Protein AF-A0A166ZH84-F1 (afdb_monomer_lite)

pLDDT: mean 75.41, std 9.71, range [45.59, 88.0]

Foldseek 3Di:
DEDQDPVVVVCVVPVPVCVVFQQSVVVVVVVVVCVVVVDDDDYYHDHDDPVPVVNVVVVVVVPVCPDPPRDHPDDGDDPDDPVCVVCVVVPDPPPPDPPPPPPPPD

Sequence (106 aa):
MVTSNKAAVLTLRRPHQQSGQEFIRCIYDSVEGLRRGGSTLTVQWTATSEDDELLKQAKAETHEATKEGATPQARFPTAKSTTLNVARPKCSPGRVLPEKIGRFSK

Structure (mmCIF, N/CA/C/O backbone):
data_AF-A0A166ZH84-F1
#
_entry.id   AF-A0A166ZH84-F1
#
loop_
_atom_site.group_PDB
_atom_site.id
_atom_site.type_symbol
_atom_site.label_atom_id
_atom_site.label_alt_id
_atom_site.label_comp_id
_atom_site.label_asym_id
_atom_site.label_entity_id
_atom_site.label_seq_id
_atom_site.pdbx_PDB_ins_code
_atom_site.Cartn_x
_atom_site.Cartn_y
_atom_site.Cartn_z
_atom_site.occupancy
_atom_site.B_iso_or_equiv
_atom_site.auth_seq_id
_atom_site.auth_comp_id
_atom_site.auth_asym_id
_atom_site.auth_atom_id
_atom_site.pdbx_PDB_model_num
ATOM 1 N N . MET A 1 1 ? -8.090 -1.219 8.774 1.00 79.00 1 MET A N 1
ATOM 2 C CA . MET A 1 1 ? -6.675 -1.397 8.382 1.00 79.00 1 MET A CA 1
ATOM 3 C C . MET A 1 1 ? -5.935 -0.088 8.597 1.00 79.00 1 MET A C 1
ATOM 5 O O . MET A 1 1 ? -6.401 0.941 8.115 1.00 79.00 1 MET A O 1
ATOM 9 N N . VAL A 1 2 ? -4.812 -0.123 9.312 1.00 82.94 2 VAL A N 1
ATOM 10 C CA . VAL A 1 2 ? -3.958 1.046 9.573 1.00 82.94 2 VAL A CA 1
ATOM 11 C C . VAL A 1 2 ? -2.643 0.860 8.820 1.00 82.94 2 VAL A C 1
ATOM 13 O O . VAL A 1 2 ? -2.106 -0.243 8.784 1.00 82.94 2 VAL A O 1
ATOM 16 N N . THR A 1 3 ? -2.142 1.910 8.175 1.00 84.62 3 THR A N 1
ATOM 17 C CA . THR A 1 3 ? -0.842 1.879 7.495 1.00 84.62 3 THR A CA 1
ATOM 18 C C . THR A 1 3 ? -0.083 3.180 7.710 1.00 84.62 3 THR A C 1
ATOM 20 O O . THR A 1 3 ? -0.666 4.266 7.708 1.00 84.62 3 THR A O 1
ATOM 23 N N . SER A 1 4 ? 1.236 3.075 7.850 1.00 83.31 4 SER A N 1
ATOM 24 C CA . SER A 1 4 ? 2.132 4.231 7.875 1.00 83.31 4 SER A CA 1
ATOM 25 C C . SER A 1 4 ? 2.449 4.778 6.480 1.00 83.31 4 SER A C 1
ATOM 27 O O . SER A 1 4 ? 2.929 5.907 6.341 1.00 83.31 4 SER A O 1
ATOM 29 N N . ASN A 1 5 ? 2.141 4.024 5.418 1.00 83.31 5 ASN A N 1
ATOM 30 C CA . ASN A 1 5 ? 2.408 4.438 4.047 1.00 83.31 5 ASN A CA 1
ATOM 31 C C . ASN A 1 5 ? 1.313 5.386 3.534 1.00 83.31 5 ASN A C 1
ATOM 33 O O . ASN A 1 5 ? 0.247 4.969 3.077 1.00 83.31 5 ASN A O 1
ATOM 37 N N . LYS A 1 6 ? 1.612 6.688 3.553 1.00 85.19 6 LYS A N 1
ATOM 38 C CA . LYS A 1 6 ? 0.707 7.735 3.056 1.00 85.19 6 LYS A CA 1
ATOM 39 C C . LYS A 1 6 ? 0.369 7.564 1.573 1.00 85.19 6 LYS A C 1
ATOM 41 O O . LYS A 1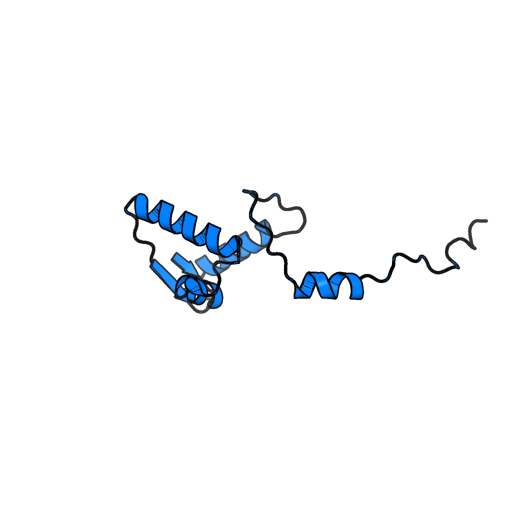 6 ? -0.779 7.774 1.182 1.00 85.19 6 LYS A O 1
ATOM 46 N N . ALA A 1 7 ? 1.341 7.169 0.750 1.00 80.44 7 ALA A N 1
ATOM 47 C CA . ALA A 1 7 ? 1.143 6.992 -0.686 1.00 80.44 7 ALA A CA 1
ATOM 48 C C . ALA A 1 7 ? 0.159 5.852 -0.985 1.00 80.44 7 ALA A C 1
ATOM 50 O O . ALA A 1 7 ? -0.706 6.010 -1.845 1.00 80.44 7 ALA A O 1
ATOM 51 N N . ALA A 1 8 ? 0.219 4.750 -0.231 1.00 81.62 8 ALA A N 1
ATOM 52 C CA . ALA A 1 8 ? -0.727 3.643 -0.362 1.00 81.62 8 ALA A CA 1
ATOM 53 C C . ALA A 1 8 ? -2.172 4.092 -0.080 1.00 81.62 8 ALA A C 1
ATOM 55 O O . ALA A 1 8 ? -3.075 3.801 -0.862 1.00 81.62 8 ALA A O 1
ATOM 56 N N . VAL A 1 9 ? -2.392 4.880 0.980 1.00 86.25 9 VAL A N 1
ATOM 57 C CA . VAL A 1 9 ? -3.729 5.412 1.305 1.00 86.25 9 VAL A CA 1
ATOM 58 C C . VAL A 1 9 ? -4.233 6.376 0.233 1.00 86.25 9 VAL A C 1
ATOM 60 O O . VAL A 1 9 ? -5.402 6.321 -0.142 1.00 86.25 9 VAL A O 1
ATOM 63 N N . LEU A 1 10 ? -3.370 7.250 -0.291 1.00 84.19 10 LEU A N 1
ATOM 64 C CA . LEU A 1 10 ? -3.745 8.167 -1.371 1.00 84.19 10 LEU A CA 1
ATOM 65 C C . LEU A 1 10 ? -4.080 7.423 -2.670 1.00 84.19 10 LEU A C 1
ATOM 67 O O . LEU A 1 10 ? -5.066 7.762 -3.323 1.00 84.19 10 LEU A O 1
ATOM 71 N N . THR A 1 11 ? -3.312 6.384 -2.996 1.00 80.38 11 THR A N 1
ATOM 72 C CA . THR A 1 11 ? -3.534 5.524 -4.168 1.00 80.38 11 THR A CA 1
ATOM 73 C C . THR A 1 11 ? -4.876 4.800 -4.076 1.00 80.38 11 THR A C 1
ATOM 75 O O . THR A 1 11 ? -5.653 4.806 -5.028 1.00 80.38 11 THR A O 1
ATOM 78 N N . LEU A 1 12 ? -5.196 4.253 -2.898 1.00 79.75 12 LEU A N 1
ATOM 79 C CA . LEU A 1 12 ? -6.479 3.600 -2.620 1.00 79.75 12 LEU A CA 1
ATOM 80 C C . LEU A 1 12 ? -7.677 4.558 -2.678 1.00 79.75 12 LEU A C 1
ATOM 82 O O . LEU A 1 12 ? -8.798 4.137 -2.950 1.00 79.75 12 LEU A O 1
ATOM 86 N N . ARG A 1 13 ? -7.455 5.854 -2.427 1.00 81.06 13 ARG A N 1
ATOM 87 C CA . ARG A 1 13 ? -8.488 6.895 -2.549 1.00 81.06 13 ARG A CA 1
ATOM 88 C C . ARG A 1 13 ? -8.700 7.371 -3.987 1.00 81.06 13 ARG A C 1
ATOM 90 O O . ARG A 1 13 ? -9.765 7.911 -4.275 1.00 81.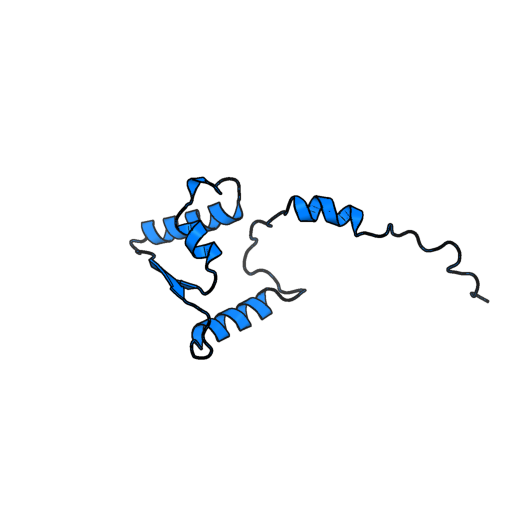06 13 ARG A O 1
ATOM 97 N N . ARG A 1 14 ? -7.710 7.229 -4.878 1.00 77.56 14 ARG A N 1
ATOM 98 C CA . ARG A 1 14 ? -7.767 7.716 -6.272 1.00 77.56 14 ARG A CA 1
ATOM 99 C C . ARG A 1 14 ? -7.338 6.628 -7.274 1.00 77.56 14 ARG A C 1
ATOM 101 O O . ARG A 1 14 ? -6.259 6.722 -7.855 1.00 77.56 14 ARG A O 1
ATOM 108 N N . PRO A 1 15 ? -8.208 5.638 -7.544 1.00 64.00 15 PRO A N 1
ATOM 109 C CA . PRO A 1 15 ? -7.885 4.473 -8.375 1.00 64.00 15 PRO A CA 1
ATOM 110 C C . PRO A 1 15 ? -7.613 4.814 -9.843 1.00 64.00 15 PRO A C 1
ATOM 112 O O . PRO A 1 15 ? -6.724 4.252 -10.481 1.00 64.00 15 PRO A O 1
ATOM 115 N N . HIS A 1 16 ? -8.405 5.740 -10.388 1.00 61.44 16 HIS A N 1
ATOM 116 C CA . HIS A 1 16 ? -8.566 5.916 -11.832 1.00 61.44 16 HIS A CA 1
ATOM 117 C C . HIS A 1 16 ? -7.318 6.437 -12.563 1.00 61.44 16 HIS A C 1
ATOM 119 O O . HIS A 1 16 ? -7.301 6.437 -13.788 1.00 61.44 16 HIS A O 1
ATOM 125 N N . GLN A 1 17 ? -6.269 6.852 -11.844 1.00 63.78 17 GLN A N 1
ATOM 126 C CA . GLN A 1 17 ? -5.010 7.308 -12.448 1.00 63.78 17 GLN A CA 1
ATOM 127 C C . GLN A 1 17 ? -3.888 6.260 -12.440 1.00 63.78 17 GLN A C 1
ATOM 129 O O . GLN A 1 17 ? -2.816 6.525 -12.977 1.00 63.78 17 GLN A O 1
ATOM 134 N N . GLN A 1 18 ? -4.101 5.078 -11.848 1.00 64.88 18 GLN A N 1
ATOM 135 C CA . GLN A 1 18 ? -3.044 4.065 -11.693 1.00 64.88 18 GLN A CA 1
ATOM 136 C C . GLN A 1 18 ? -3.455 2.652 -12.132 1.00 64.88 18 GLN A C 1
ATOM 138 O O . GLN A 1 18 ? -2.726 1.696 -11.877 1.00 64.88 18 GLN A O 1
ATOM 143 N N . SER A 1 19 ? -4.579 2.512 -12.844 1.00 58.50 19 SER A N 1
ATOM 144 C CA . SER A 1 19 ? -5.126 1.226 -13.315 1.00 58.50 19 SER A CA 1
ATOM 145 C C . SER A 1 19 ? -4.207 0.445 -14.263 1.00 58.50 19 SER A C 1
ATOM 147 O O . SER A 1 19 ? -4.358 -0.765 -14.389 1.00 58.50 19 SER A O 1
ATOM 149 N N . GLY A 1 20 ? -3.225 1.104 -14.889 1.00 62.22 20 GLY A N 1
ATOM 150 C CA . GLY A 1 20 ? -2.191 0.448 -15.698 1.00 62.22 20 GLY A CA 1
ATOM 151 C C . GLY A 1 20 ? -1.124 -0.300 -14.887 1.00 62.22 20 GLY A C 1
ATOM 152 O O . GLY A 1 20 ? -0.266 -0.961 -15.468 1.00 62.22 20 GLY A O 1
ATOM 153 N N . GLN A 1 21 ? -1.135 -0.192 -13.555 1.00 71.69 21 GLN A N 1
ATOM 154 C CA . GLN A 1 21 ? -0.230 -0.934 -12.684 1.00 71.69 21 GLN A CA 1
ATOM 155 C C . GLN A 1 21 ? -0.931 -2.189 -12.159 1.00 71.69 21 GLN A C 1
ATOM 157 O O . GLN A 1 21 ? -1.780 -2.114 -11.274 1.00 71.69 21 GLN A O 1
ATOM 162 N N . GLU A 1 22 ? -0.519 -3.354 -12.660 1.00 77.06 22 GLU A N 1
ATOM 163 C CA . GLU A 1 22 ? -1.000 -4.678 -12.227 1.00 77.06 22 GLU A CA 1
ATOM 164 C C . GLU A 1 22 ? -1.023 -4.842 -10.698 1.00 77.06 22 GLU A C 1
ATOM 166 O O . GLU A 1 22 ? -1.959 -5.400 -10.135 1.00 77.06 22 GLU A O 1
ATOM 171 N N . PHE A 1 23 ? -0.029 -4.272 -10.011 1.00 76.94 23 PHE A N 1
ATOM 172 C CA . PHE A 1 23 ? 0.074 -4.281 -8.550 1.00 76.94 23 PHE A CA 1
ATOM 173 C C . PHE A 1 23 ? -1.117 -3.591 -7.869 1.00 76.94 23 PHE A C 1
ATOM 175 O O . PHE A 1 23 ? -1.652 -4.088 -6.882 1.00 76.94 23 PHE A O 1
ATOM 182 N N . ILE A 1 24 ? -1.543 -2.447 -8.409 1.00 78.75 24 ILE A N 1
ATOM 183 C CA . ILE A 1 24 ? -2.672 -1.672 -7.893 1.00 78.75 24 ILE A CA 1
ATOM 184 C C . ILE A 1 24 ? -3.984 -2.407 -8.165 1.00 78.75 24 ILE A C 1
ATOM 186 O O . ILE A 1 24 ? -4.845 -2.455 -7.288 1.00 78.75 24 ILE A O 1
ATOM 190 N N . ARG A 1 25 ? -4.109 -3.049 -9.333 1.00 79.50 25 ARG A N 1
ATOM 191 C CA . ARG A 1 25 ? -5.265 -3.887 -9.672 1.00 79.50 25 ARG A CA 1
ATOM 192 C C . ARG A 1 25 ? -5.447 -5.046 -8.688 1.00 79.50 25 ARG A C 1
ATOM 194 O O . ARG A 1 25 ? -6.530 -5.178 -8.131 1.00 79.50 25 ARG A O 1
ATOM 201 N N . CYS A 1 26 ? -4.383 -5.788 -8.366 1.00 82.19 26 CYS A N 1
ATOM 202 C CA . CYS A 1 26 ? -4.456 -6.889 -7.396 1.00 82.19 26 CYS A CA 1
ATOM 203 C C . CYS A 1 26 ? -4.944 -6.450 -6.007 1.00 82.19 26 CYS A C 1
ATOM 205 O O . CYS A 1 26 ? -5.652 -7.201 -5.331 1.00 82.19 26 CYS A O 1
ATOM 207 N N . ILE A 1 27 ? -4.584 -5.238 -5.572 1.00 82.88 27 ILE A N 1
ATOM 208 C CA . ILE A 1 27 ? -5.077 -4.692 -4.303 1.00 82.88 27 ILE A CA 1
ATOM 209 C C . ILE A 1 27 ? -6.596 -4.491 -4.377 1.00 82.88 27 ILE A C 1
ATOM 211 O O . ILE A 1 27 ? -7.304 -4.896 -3.458 1.00 82.88 27 ILE A O 1
ATOM 215 N N . TYR A 1 28 ? -7.113 -3.916 -5.466 1.00 81.38 28 TYR A N 1
ATOM 216 C CA . TYR A 1 28 ? -8.554 -3.711 -5.633 1.00 81.38 28 TYR A CA 1
ATOM 217 C C . TYR A 1 28 ? -9.335 -5.015 -5.749 1.00 81.38 28 TYR A C 1
ATOM 219 O O . TYR A 1 28 ? -10.352 -5.134 -5.072 1.00 81.38 28 TYR A O 1
ATOM 227 N N . ASP A 1 29 ? -8.846 -5.992 -6.511 1.00 85.06 29 ASP A N 1
ATOM 228 C CA . ASP A 1 29 ? -9.496 -7.304 -6.637 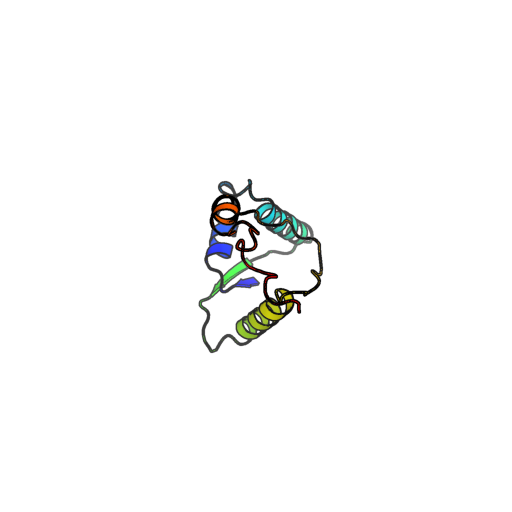1.00 85.06 29 ASP A CA 1
ATOM 229 C C . ASP A 1 29 ? -9.629 -7.977 -5.260 1.00 85.06 29 ASP A C 1
ATOM 231 O O . ASP A 1 29 ? -10.677 -8.519 -4.904 1.00 85.06 29 ASP A O 1
ATOM 235 N N . SER A 1 30 ? -8.587 -7.855 -4.431 1.00 84.25 30 SER A N 1
ATOM 236 C CA . SER A 1 30 ? -8.595 -8.359 -3.053 1.00 84.25 30 SER A CA 1
ATOM 237 C C . SER A 1 30 ? -9.610 -7.615 -2.177 1.00 84.25 30 SER A C 1
ATOM 239 O O . SER A 1 30 ? -10.362 -8.232 -1.422 1.00 84.25 30 SER A O 1
ATOM 241 N N . VAL A 1 31 ? -9.672 -6.283 -2.285 1.00 84.19 31 VAL A N 1
ATOM 242 C CA . VAL A 1 31 ? -10.645 -5.462 -1.546 1.00 84.19 31 VAL A CA 1
ATOM 243 C C . VAL A 1 31 ? -12.079 -5.745 -1.999 1.00 84.19 31 VAL A C 1
ATOM 245 O O . VAL A 1 31 ? -12.979 -5.790 -1.161 1.00 84.19 31 VAL A O 1
ATOM 248 N N . GLU A 1 32 ? -12.317 -5.956 -3.293 1.00 84.75 32 GLU A N 1
ATOM 249 C CA . GLU A 1 32 ? -13.631 -6.326 -3.820 1.00 84.75 32 GLU A CA 1
ATOM 250 C C . GLU A 1 32 ? -14.053 -7.711 -3.320 1.00 84.75 32 GLU A C 1
ATOM 252 O O . GLU A 1 32 ? -15.194 -7.873 -2.887 1.00 84.75 32 GLU A O 1
ATOM 257 N N . GLY A 1 33 ? -13.131 -8.678 -3.285 1.00 86.19 33 GLY A N 1
ATOM 258 C CA . GLY A 1 33 ? -13.372 -9.992 -2.687 1.00 86.19 33 GLY A CA 1
ATOM 259 C C . GLY A 1 33 ? -13.833 -9.892 -1.230 1.00 86.19 33 GLY A C 1
ATOM 260 O O . GLY A 1 33 ? -14.846 -10.485 -0.857 1.00 86.19 33 GLY A O 1
ATOM 261 N N . LEU A 1 34 ? -13.163 -9.060 -0.426 1.00 85.00 34 LEU A N 1
ATOM 262 C CA . LEU A 1 34 ? -13.560 -8.800 0.964 1.00 85.00 34 LEU A CA 1
ATOM 263 C C . LEU A 1 34 ? -14.940 -8.129 1.062 1.00 85.00 34 LEU A C 1
ATOM 265 O O . LEU A 1 34 ? -15.751 -8.497 1.913 1.00 85.00 34 LEU A O 1
ATOM 269 N N . ARG A 1 35 ? -15.242 -7.180 0.168 1.00 85.00 35 ARG A N 1
ATOM 270 C CA . ARG A 1 35 ? -16.548 -6.502 0.123 1.00 85.00 35 ARG A CA 1
ATOM 271 C C . ARG A 1 35 ? -17.686 -7.435 -0.273 1.00 85.00 35 ARG A C 1
ATOM 273 O O . ARG A 1 35 ? -18.760 -7.345 0.313 1.00 85.00 35 ARG A O 1
ATOM 280 N N . ARG A 1 36 ? -17.459 -8.350 -1.221 1.00 85.62 36 ARG A N 1
ATOM 281 C CA . ARG A 1 36 ? -18.435 -9.386 -1.604 1.00 85.62 36 ARG A CA 1
ATOM 282 C C . ARG A 1 36 ? -18.766 -10.316 -0.440 1.00 85.62 36 ARG A C 1
ATOM 284 O O . ARG A 1 36 ? -19.908 -10.739 -0.321 1.00 85.62 36 ARG A O 1
ATOM 291 N N . GLY A 1 37 ? -17.804 -10.557 0.451 1.00 84.31 37 GLY A N 1
ATOM 292 C CA . GLY A 1 37 ? -18.019 -11.250 1.724 1.00 84.31 37 GLY A CA 1
ATOM 293 C C . GLY A 1 37 ? -18.752 -10.428 2.796 1.00 84.31 37 GLY A C 1
ATOM 294 O O . GLY A 1 37 ? -18.778 -10.844 3.948 1.00 84.31 37 GLY A O 1
ATOM 295 N N . GLY A 1 38 ? -19.299 -9.250 2.465 1.00 83.62 38 GLY A N 1
ATOM 296 C CA . GLY A 1 38 ? -20.025 -8.380 3.398 1.00 83.62 38 GLY A CA 1
ATOM 297 C C . GLY A 1 38 ? -19.132 -7.535 4.313 1.00 83.62 38 GLY A C 1
ATOM 298 O O . GLY A 1 38 ? -19.635 -6.861 5.210 1.00 83.62 38 GLY A O 1
ATOM 299 N N . SER A 1 39 ? -17.812 -7.539 4.104 1.00 84.25 39 SER A N 1
ATOM 300 C CA . SER A 1 39 ? -16.876 -6.803 4.957 1.00 84.25 39 SER A CA 1
ATOM 301 C C . SER A 1 39 ? -16.637 -5.383 4.443 1.00 84.25 39 SER A C 1
ATOM 303 O O . SER A 1 39 ? -16.277 -5.164 3.285 1.00 84.25 39 SER A O 1
ATOM 305 N N . THR A 1 40 ? -16.778 -4.393 5.324 1.00 79.88 40 THR A N 1
ATOM 306 C CA . THR A 1 40 ? -16.424 -3.002 5.011 1.00 79.88 40 THR A CA 1
ATOM 307 C C . THR A 1 40 ? -14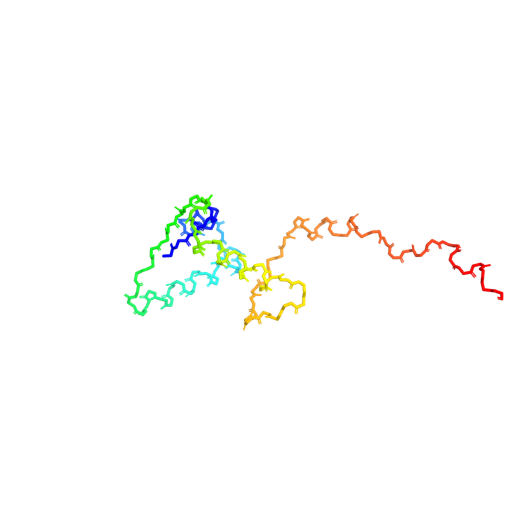.962 -2.751 5.362 1.00 79.88 40 THR A C 1
ATOM 309 O O . THR A 1 40 ? -14.566 -2.810 6.524 1.00 79.88 40 THR A O 1
ATOM 312 N N . LEU A 1 41 ? -14.143 -2.464 4.349 1.00 81.88 41 LEU A N 1
ATOM 313 C CA . LEU A 1 41 ? -12.723 -2.172 4.529 1.00 81.88 41 LEU A CA 1
ATOM 314 C C . LEU A 1 41 ? -12.491 -0.664 4.700 1.00 81.88 41 LEU A C 1
ATOM 316 O O . LEU A 1 41 ? -12.565 0.096 3.733 1.00 81.88 41 LEU A O 1
ATOM 320 N N . THR A 1 42 ? -12.146 -0.250 5.919 1.00 84.00 42 THR A N 1
ATOM 321 C CA . THR A 1 42 ? -11.702 1.119 6.226 1.00 84.00 42 THR A CA 1
ATOM 322 C C . THR A 1 42 ? -10.179 1.173 6.295 1.00 84.00 42 THR A C 1
ATOM 324 O O . THR A 1 42 ? -9.556 0.401 7.032 1.00 84.00 42 THR A O 1
ATOM 327 N N . VAL A 1 43 ? -9.573 2.092 5.539 1.00 82.25 43 VAL A N 1
ATOM 328 C CA . VAL A 1 43 ? -8.118 2.309 5.507 1.00 82.25 43 VAL A CA 1
ATOM 329 C C . VAL A 1 43 ? -7.787 3.665 6.115 1.00 82.25 43 VAL A C 1
ATOM 331 O O . VAL A 1 43 ? -8.233 4.700 5.617 1.00 82.25 43 VAL A O 1
ATOM 334 N N . GLN A 1 44 ? -6.979 3.655 7.172 1.00 85.25 44 GLN A N 1
ATOM 335 C CA . GLN A 1 44 ? -6.521 4.849 7.872 1.00 85.25 44 GLN A CA 1
ATOM 336 C C . GLN A 1 44 ? -5.003 4.984 7.755 1.00 85.25 44 GLN A C 1
ATOM 338 O O . GLN A 1 44 ? -4.262 4.009 7.886 1.00 85.25 44 GLN A O 1
ATOM 343 N N . TRP A 1 45 ? -4.554 6.212 7.504 1.00 86.81 45 TRP A N 1
ATOM 344 C CA . TRP A 1 45 ? -3.145 6.562 7.612 1.00 86.81 45 TRP A CA 1
ATOM 345 C C . TRP A 1 45 ? -2.845 7.019 9.039 1.00 86.81 45 TRP A C 1
ATOM 347 O O . TRP A 1 45 ? -3.600 7.826 9.582 1.00 86.81 45 TRP A O 1
ATOM 357 N N . THR A 1 46 ? -1.739 6.545 9.604 1.00 83.75 46 THR A N 1
ATOM 358 C CA . THR A 1 46 ? -1.168 7.079 10.845 1.00 83.75 46 THR A CA 1
ATOM 359 C C . THR A 1 46 ? 0.304 7.415 10.630 1.00 83.75 46 THR A C 1
ATOM 361 O O . THR A 1 46 ? 0.984 6.787 9.813 1.00 83.75 46 THR A O 1
ATOM 364 N N . ALA A 1 47 ? 0.803 8.432 11.327 1.00 76.44 47 ALA A N 1
ATOM 365 C CA . ALA A 1 47 ? 2.235 8.693 11.353 1.00 76.44 47 ALA A CA 1
ATOM 366 C C . ALA A 1 47 ? 2.925 7.568 12.136 1.00 76.44 47 ALA A C 1
ATOM 368 O O . ALA A 1 47 ? 2.375 7.067 13.108 1.00 76.44 47 ALA A O 1
ATOM 369 N N . THR A 1 48 ? 4.121 7.153 11.714 1.00 72.06 48 THR A N 1
ATOM 370 C CA . THR A 1 48 ? 4.910 6.210 12.520 1.00 72.06 48 THR A CA 1
ATOM 371 C C . THR A 1 48 ? 5.384 6.947 13.767 1.00 72.06 48 THR A C 1
ATOM 373 O O . THR A 1 48 ? 6.298 7.763 13.667 1.00 72.06 48 THR A O 1
ATOM 376 N N . SER A 1 49 ? 4.735 6.713 14.905 1.00 71.25 49 SER A N 1
ATOM 377 C CA . SER A 1 49 ? 5.237 7.117 16.217 1.00 71.25 49 SER A CA 1
ATOM 378 C C . SER A 1 49 ? 6.036 5.972 16.839 1.00 71.25 49 SER A C 1
ATOM 380 O O . SER A 1 49 ? 5.886 4.807 16.460 1.00 71.25 49 SER A O 1
ATOM 382 N N . GLU A 1 50 ? 6.906 6.299 17.794 1.00 63.22 50 GLU A N 1
ATOM 383 C CA . GLU A 1 50 ? 7.609 5.284 18.581 1.00 63.22 50 GLU A CA 1
ATOM 384 C C . GLU A 1 50 ? 6.662 4.481 19.480 1.00 63.22 50 GLU A C 1
ATOM 386 O O . GLU A 1 50 ? 7.036 3.399 19.902 1.00 63.22 50 GLU A O 1
ATOM 391 N N . ASP A 1 51 ? 5.433 4.934 19.714 1.00 70.12 51 ASP A N 1
ATOM 392 C CA . ASP A 1 51 ? 4.470 4.228 20.570 1.00 70.12 51 ASP A CA 1
ATOM 393 C C . ASP A 1 51 ? 3.627 3.179 19.819 1.00 70.12 51 ASP A C 1
ATOM 395 O O . ASP A 1 51 ? 2.913 2.385 20.432 1.00 70.12 51 ASP A O 1
ATOM 399 N N . ASP A 1 52 ? 3.689 3.152 18.484 1.00 79.06 52 ASP A N 1
ATOM 400 C CA . ASP A 1 52 ? 2.850 2.282 17.651 1.00 79.06 52 ASP A CA 1
ATOM 401 C C . ASP A 1 52 ? 3.498 0.887 17.473 1.00 79.06 52 ASP A C 1
ATOM 403 O O . ASP A 1 52 ? 4.021 0.524 16.411 1.00 79.06 52 ASP A O 1
ATOM 407 N N . GLU A 1 53 ? 3.488 0.088 18.546 1.00 83.38 53 GLU A N 1
ATOM 408 C CA . GLU A 1 53 ? 4.126 -1.242 18.615 1.00 83.38 53 GLU A CA 1
ATOM 409 C C . GLU A 1 53 ? 3.653 -2.207 17.510 1.00 83.38 53 GLU A C 1
ATOM 411 O O . GLU A 1 53 ? 4.452 -2.947 16.932 1.00 83.38 53 GLU A O 1
ATOM 416 N N . LEU A 1 54 ? 2.374 -2.141 17.120 1.00 84.69 54 LEU A N 1
ATOM 417 C CA . LEU A 1 54 ? 1.833 -2.957 16.025 1.00 84.69 54 LEU A CA 1
ATOM 418 C C . LEU A 1 54 ? 2.475 -2.621 14.674 1.00 84.69 54 LEU A C 1
ATOM 420 O O . LEU A 1 54 ? 2.769 -3.515 13.879 1.00 84.69 54 LEU A O 1
ATOM 424 N N . LEU A 1 55 ? 2.718 -1.335 14.400 1.00 83.62 55 LEU A N 1
ATOM 425 C CA . LEU A 1 55 ? 3.383 -0.922 13.166 1.00 83.62 55 LEU A CA 1
ATOM 426 C C . LEU A 1 55 ? 4.864 -1.291 13.171 1.00 83.62 55 LEU A C 1
ATOM 428 O O . LEU A 1 55 ? 5.396 -1.633 12.112 1.00 83.62 55 LEU A O 1
ATOM 432 N N . LYS A 1 56 ? 5.526 -1.258 14.334 1.00 85.50 56 LYS A N 1
ATOM 433 C CA . LYS A 1 56 ? 6.905 -1.743 14.473 1.00 85.50 56 LYS A CA 1
ATOM 434 C C . LYS A 1 56 ? 6.997 -3.226 14.145 1.00 85.50 56 LYS A C 1
ATOM 436 O O . LYS A 1 56 ? 7.833 -3.603 13.324 1.00 85.50 56 LYS A O 1
ATOM 441 N N . GLN A 1 57 ? 6.116 -4.043 14.721 1.00 88.00 57 GLN A N 1
ATOM 442 C CA . GLN A 1 57 ? 6.089 -5.479 14.459 1.00 88.00 57 GLN A CA 1
ATOM 443 C C . GLN A 1 57 ? 5.796 -5.769 12.984 1.00 88.00 57 GLN A C 1
ATOM 445 O O . GLN A 1 57 ? 6.554 -6.496 12.347 1.00 88.00 57 GLN A O 1
ATOM 450 N N . ALA A 1 58 ? 4.780 -5.121 12.406 1.00 86.38 58 ALA A N 1
ATOM 451 C CA . ALA A 1 58 ? 4.459 -5.273 10.988 1.00 86.38 58 ALA A CA 1
ATOM 452 C C . ALA A 1 58 ? 5.638 -4.881 10.079 1.00 86.38 58 ALA A C 1
ATOM 454 O O . ALA A 1 58 ? 5.890 -5.526 9.060 1.00 86.38 58 ALA A O 1
ATOM 455 N N . LYS A 1 59 ? 6.395 -3.838 10.442 1.00 85.94 59 LYS A N 1
ATOM 456 C CA . LYS A 1 59 ? 7.588 -3.409 9.702 1.00 85.94 59 LYS A CA 1
ATOM 457 C C . LYS A 1 59 ? 8.742 -4.402 9.839 1.00 85.94 59 LYS A C 1
ATOM 459 O O . LYS A 1 59 ? 9.402 -4.677 8.839 1.00 85.94 59 LYS A O 1
ATOM 464 N N . ALA A 1 60 ? 8.978 -4.932 11.038 1.00 87.06 60 ALA A N 1
ATOM 465 C CA . ALA A 1 60 ? 9.994 -5.954 11.279 1.00 87.06 60 ALA A CA 1
ATOM 466 C C . ALA A 1 60 ? 9.688 -7.230 10.480 1.00 87.06 60 ALA A C 1
ATOM 468 O O . ALA A 1 60 ? 10.551 -7.742 9.775 1.00 87.06 60 ALA A O 1
ATOM 469 N N . GLU A 1 61 ? 8.434 -7.675 10.492 1.00 86.50 61 GLU A N 1
ATOM 470 C CA . GLU A 1 61 ? 7.985 -8.826 9.710 1.00 86.50 61 GLU A CA 1
ATOM 471 C C . GLU A 1 61 ? 8.087 -8.568 8.200 1.00 86.50 61 GLU A C 1
ATOM 473 O O . GLU A 1 61 ? 8.577 -9.415 7.456 1.00 86.50 61 GLU A O 1
ATOM 478 N N . THR A 1 62 ? 7.729 -7.361 7.745 1.00 84.81 62 THR A N 1
ATOM 479 C CA . THR A 1 62 ? 7.923 -6.957 6.342 1.00 84.81 62 THR A CA 1
ATOM 480 C C . THR A 1 62 ? 9.400 -7.021 5.944 1.00 84.81 62 THR A C 1
ATOM 482 O O . THR A 1 62 ? 9.718 -7.454 4.837 1.00 84.81 62 THR A O 1
ATOM 485 N N . HIS A 1 63 ? 10.316 -6.607 6.822 1.00 86.19 63 HIS A N 1
ATOM 486 C CA . HIS A 1 63 ? 11.753 -6.671 6.561 1.00 86.19 63 HIS A CA 1
ATOM 487 C C . HIS A 1 63 ? 12.239 -8.118 6.417 1.00 86.19 63 HIS A C 1
ATOM 489 O O . HIS A 1 63 ? 12.913 -8.437 5.440 1.00 86.19 63 HIS A O 1
ATOM 495 N N . GLU A 1 64 ? 11.836 -9.012 7.321 1.00 86.06 64 GLU A N 1
ATOM 496 C CA . GLU A 1 64 ? 12.204 -10.428 7.226 1.00 86.06 64 GLU A CA 1
ATOM 497 C C . GLU A 1 64 ? 11.605 -11.101 5.983 1.00 86.06 64 GLU A C 1
ATOM 499 O O . GLU A 1 64 ? 12.302 -11.836 5.284 1.00 86.06 64 GLU A O 1
ATOM 504 N N . ALA A 1 65 ? 10.357 -10.783 5.629 1.00 83.56 65 ALA A N 1
ATOM 505 C CA . ALA A 1 65 ? 9.702 -11.314 4.433 1.00 83.56 65 ALA A CA 1
ATOM 506 C C . ALA A 1 65 ? 10.282 -10.773 3.110 1.00 83.56 65 ALA A C 1
ATOM 508 O O . ALA A 1 65 ? 10.119 -11.402 2.065 1.00 83.56 65 ALA A O 1
ATOM 509 N N . THR A 1 66 ? 10.946 -9.611 3.131 1.00 80.50 66 THR A N 1
ATOM 510 C CA . THR A 1 66 ? 11.565 -8.985 1.943 1.00 80.50 66 THR A CA 1
ATOM 511 C C . THR A 1 66 ? 13.079 -9.175 1.868 1.00 80.50 66 THR A C 1
ATOM 513 O O . THR A 1 66 ? 13.715 -8.681 0.934 1.00 80.50 66 THR A O 1
ATOM 516 N N . LYS A 1 67 ? 13.662 -9.913 2.819 1.00 86.38 67 LYS A N 1
ATOM 517 C CA . LYS A 1 67 ? 15.089 -10.231 2.860 1.00 86.38 67 LYS A CA 1
ATOM 518 C C . LYS A 1 67 ? 15.521 -11.030 1.627 1.00 86.38 67 LYS A C 1
ATOM 520 O O . LYS A 1 67 ? 14.754 -11.809 1.061 1.00 86.38 67 LYS A O 1
ATOM 525 N N . GLU A 1 68 ? 16.770 -10.849 1.205 1.00 76.75 68 GLU A N 1
ATOM 526 C CA . GLU A 1 68 ? 17.329 -11.582 0.068 1.00 76.75 68 GLU A CA 1
ATOM 527 C C . GLU A 1 68 ? 17.269 -13.101 0.315 1.00 76.75 68 GLU A C 1
ATOM 529 O O . GLU A 1 68 ? 17.736 -13.594 1.340 1.00 76.75 68 GLU A O 1
ATOM 534 N N . GLY A 1 69 ? 16.646 -13.836 -0.613 1.00 77.06 69 GLY A N 1
ATOM 535 C CA . GLY A 1 69 ? 16.413 -15.280 -0.489 1.00 77.06 69 GLY A CA 1
ATOM 536 C C . GLY A 1 69 ? 15.122 -15.677 0.239 1.00 77.06 69 GLY A C 1
ATOM 537 O O . GLY A 1 69 ? 14.806 -16.866 0.285 1.00 77.06 69 GLY A O 1
ATOM 538 N N . ALA A 1 70 ? 14.341 -14.721 0.759 1.00 78.00 70 ALA A N 1
ATOM 539 C CA . ALA A 1 70 ? 13.025 -15.009 1.321 1.00 78.00 70 ALA A CA 1
ATOM 540 C C . ALA A 1 70 ? 12.078 -15.541 0.233 1.00 78.00 70 ALA A C 1
ATOM 542 O O . ALA A 1 70 ? 11.993 -15.003 -0.876 1.00 78.00 70 ALA A O 1
ATOM 543 N N . THR A 1 71 ? 11.371 -16.630 0.539 1.00 76.31 71 THR A N 1
ATOM 544 C CA . THR A 1 71 ? 10.430 -17.239 -0.405 1.00 76.31 71 THR A CA 1
ATOM 545 C C . THR A 1 71 ? 9.096 -16.492 -0.332 1.00 76.31 71 THR A C 1
ATOM 547 O O . THR A 1 71 ? 8.511 -16.427 0.751 1.00 76.31 71 THR A O 1
ATOM 550 N N . PRO A 1 72 ? 8.581 -15.928 -1.440 1.00 68.50 72 PRO A N 1
ATOM 551 C CA . PRO A 1 72 ? 7.290 -15.256 -1.419 1.00 68.50 72 PRO A CA 1
ATOM 552 C C . PRO A 1 72 ? 6.185 -16.256 -1.078 1.00 68.50 72 PRO A C 1
ATOM 554 O O . PRO A 1 72 ? 6.111 -17.320 -1.691 1.00 68.50 72 PRO A O 1
ATOM 557 N N . GLN A 1 73 ? 5.284 -15.889 -0.165 1.00 72.62 73 GLN A N 1
ATOM 558 C CA . GLN A 1 73 ? 4.109 -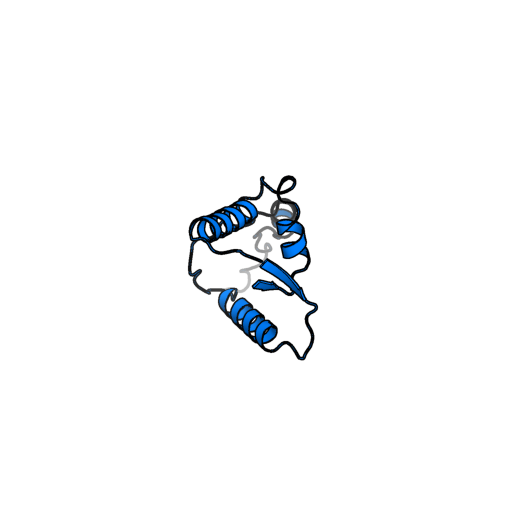16.710 0.149 1.00 72.62 73 GLN A CA 1
ATOM 559 C C . GLN A 1 73 ? 3.201 -16.901 -1.079 1.00 72.62 73 GLN A C 1
ATOM 561 O O . GLN A 1 73 ? 2.577 -17.945 -1.248 1.00 72.62 73 GLN A O 1
ATOM 566 N N . ALA A 1 74 ? 3.153 -15.897 -1.957 1.00 72.62 74 ALA A N 1
ATOM 567 C CA . ALA A 1 74 ? 2.430 -15.942 -3.216 1.00 72.62 74 ALA A CA 1
ATOM 568 C C . ALA A 1 74 ? 3.223 -15.238 -4.318 1.00 72.62 74 ALA A C 1
ATOM 570 O O . ALA A 1 74 ? 3.975 -14.287 -4.083 1.00 72.62 74 ALA A O 1
ATOM 571 N N . ARG A 1 75 ? 3.027 -15.694 -5.556 1.00 67.31 75 ARG A N 1
ATOM 572 C CA . ARG A 1 75 ? 3.631 -15.076 -6.734 1.00 67.31 75 ARG A CA 1
ATOM 573 C C . ARG A 1 75 ? 2.915 -13.761 -7.032 1.00 67.31 75 ARG A C 1
ATOM 575 O O . ARG A 1 75 ? 1.843 -13.750 -7.627 1.00 67.31 75 ARG A O 1
ATOM 582 N N . PHE A 1 76 ? 3.518 -12.661 -6.601 1.00 66.75 76 PHE A N 1
ATOM 583 C CA . PHE A 1 76 ? 2.967 -11.323 -6.778 1.00 66.75 76 PHE A CA 1
ATOM 584 C C . PHE A 1 76 ? 3.472 -10.681 -8.089 1.00 66.75 76 PHE A C 1
ATOM 586 O O . PHE A 1 76 ? 4.627 -10.918 -8.468 1.00 66.75 76 PHE A O 1
ATOM 593 N N . PRO A 1 77 ? 2.656 -9.876 -8.804 1.00 68.12 77 PRO A N 1
ATOM 594 C CA . PRO A 1 77 ? 3.124 -9.100 -9.949 1.00 68.12 77 PRO A CA 1
ATOM 595 C C . PRO A 1 77 ? 4.392 -8.315 -9.623 1.00 68.12 77 PRO A C 1
ATOM 597 O O . PRO A 1 77 ? 4.456 -7.600 -8.632 1.00 68.12 77 PRO A O 1
ATOM 600 N N . THR A 1 78 ? 5.424 -8.410 -10.455 1.00 67.69 78 THR A N 1
ATOM 601 C CA . THR A 1 78 ? 6.650 -7.645 -10.214 1.00 67.69 78 THR A CA 1
ATOM 602 C C . THR A 1 78 ? 6.467 -6.218 -10.720 1.00 67.69 78 THR A C 1
ATOM 604 O O . THR A 1 78 ? 6.192 -6.008 -11.903 1.00 67.69 78 THR A O 1
ATOM 607 N N . ALA A 1 79 ? 6.652 -5.225 -9.849 1.00 65.75 79 ALA A N 1
ATOM 608 C CA . ALA A 1 79 ? 6.680 -3.829 -10.265 1.00 65.75 79 ALA A CA 1
ATOM 609 C C . ALA A 1 79 ? 7.937 -3.574 -11.115 1.00 65.75 79 ALA A C 1
ATOM 611 O O . ALA A 1 79 ? 9.056 -3.503 -10.609 1.00 65.75 79 ALA A O 1
ATOM 612 N N . LYS A 1 80 ? 7.763 -3.460 -12.435 1.00 66.56 80 LYS A N 1
ATOM 613 C CA . LYS A 1 80 ? 8.848 -3.124 -13.362 1.00 66.56 80 LYS A CA 1
ATOM 614 C C . LYS A 1 80 ? 8.935 -1.607 -13.486 1.00 66.56 80 LYS A C 1
ATOM 616 O O . LYS A 1 80 ? 8.142 -0.993 -14.192 1.00 66.56 80 LYS A O 1
ATOM 621 N N . SER A 1 81 ? 9.898 -0.999 -12.798 1.00 66.12 81 SER A N 1
ATOM 622 C CA . SER A 1 81 ? 10.173 0.430 -12.962 1.00 66.12 81 SER A CA 1
ATOM 623 C C . SER A 1 81 ? 10.824 0.677 -14.321 1.00 66.12 81 SER A C 1
ATOM 625 O O . SER A 1 81 ? 11.884 0.127 -14.622 1.00 66.12 81 SER A O 1
ATOM 627 N N . THR A 1 82 ? 10.196 1.515 -15.144 1.00 68.81 82 THR A N 1
ATOM 628 C CA . THR A 1 82 ? 10.757 1.971 -16.423 1.00 68.81 82 THR A CA 1
ATOM 629 C C . THR A 1 82 ? 12.059 2.731 -16.196 1.00 68.81 82 THR A C 1
ATOM 631 O O . THR A 1 82 ? 13.050 2.446 -16.861 1.00 68.81 82 THR A O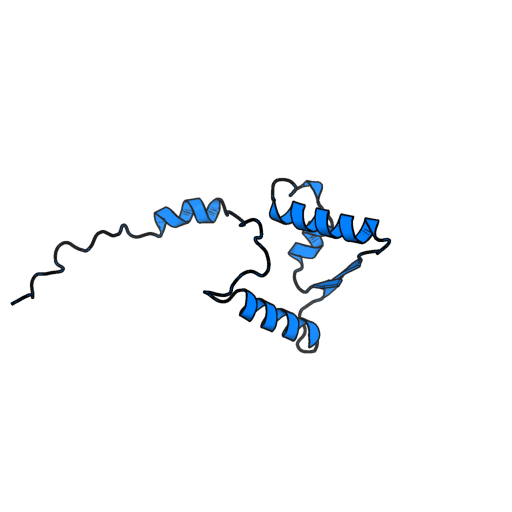 1
ATOM 634 N N . THR A 1 83 ? 12.106 3.605 -15.188 1.00 71.50 83 THR A N 1
ATOM 635 C CA . THR A 1 83 ? 13.317 4.338 -14.793 1.00 71.50 83 THR A CA 1
ATOM 636 C C . THR A 1 83 ? 14.444 3.392 -14.387 1.00 71.50 83 THR A C 1
ATOM 638 O O . THR A 1 83 ? 15.571 3.549 -14.853 1.00 71.50 83 THR A O 1
ATOM 641 N N . LEU A 1 84 ? 14.148 2.372 -13.572 1.00 72.12 84 LEU A N 1
ATOM 642 C CA . LEU A 1 84 ? 15.145 1.379 -13.170 1.00 72.12 84 LEU A CA 1
ATOM 643 C C . LEU A 1 84 ? 15.609 0.543 -14.364 1.00 72.12 84 LEU A C 1
ATOM 645 O O . LEU A 1 84 ? 16.804 0.326 -14.516 1.00 72.12 84 LEU A O 1
ATOM 649 N N . ASN A 1 85 ? 14.693 0.110 -15.232 1.00 70.50 85 ASN A N 1
ATOM 650 C CA . ASN A 1 85 ? 15.033 -0.647 -16.438 1.00 70.50 85 ASN A CA 1
ATOM 651 C C . ASN A 1 85 ? 15.923 0.158 -17.395 1.00 70.50 85 ASN A C 1
ATOM 653 O O . ASN A 1 85 ? 16.795 -0.423 -18.031 1.00 70.50 85 ASN A O 1
ATOM 657 N N . VAL A 1 86 ? 15.746 1.482 -17.465 1.00 76.06 86 VAL A N 1
ATOM 658 C CA . VAL A 1 86 ? 16.587 2.387 -18.266 1.00 76.06 86 VAL A CA 1
ATOM 659 C C . VAL A 1 86 ? 17.937 2.665 -17.595 1.00 76.06 86 VAL A C 1
ATOM 661 O O . VAL A 1 86 ? 18.949 2.790 -18.284 1.00 76.06 86 VAL A O 1
ATOM 664 N N . ALA A 1 87 ? 17.985 2.763 -16.264 1.00 77.25 87 ALA A N 1
ATOM 665 C CA . ALA A 1 87 ? 19.217 3.023 -15.517 1.00 77.25 87 ALA A CA 1
ATOM 666 C C . ALA A 1 87 ? 20.098 1.773 -15.352 1.00 77.25 87 ALA A C 1
ATOM 668 O O . ALA A 1 87 ? 21.321 1.867 -15.392 1.00 77.25 87 ALA A O 1
ATOM 669 N N . ARG A 1 88 ? 19.499 0.586 -15.220 1.00 75.38 88 ARG A N 1
ATOM 670 C CA . ARG A 1 88 ? 20.195 -0.692 -15.009 1.00 75.38 88 ARG A CA 1
ATOM 671 C C . ARG A 1 88 ? 21.291 -0.990 -16.046 1.00 75.38 88 ARG A C 1
ATOM 673 O O . ARG A 1 88 ? 22.393 -1.300 -15.605 1.00 75.38 88 ARG A O 1
ATOM 680 N N . PRO A 1 89 ? 21.072 -0.858 -17.370 1.00 76.44 89 PRO A N 1
ATOM 681 C CA . PRO A 1 89 ? 22.140 -1.056 -18.352 1.00 76.44 89 PRO A CA 1
ATOM 682 C C . PRO A 1 89 ? 23.225 0.032 -18.298 1.00 76.44 89 PRO A C 1
ATOM 684 O O . PRO A 1 89 ? 24.352 -0.220 -18.706 1.00 76.44 89 PRO A O 1
ATOM 687 N N . LYS A 1 90 ? 22.918 1.227 -17.772 1.00 74.31 90 LYS A N 1
ATOM 688 C CA . LYS A 1 90 ? 23.899 2.311 -17.577 1.00 74.31 90 LYS A CA 1
ATOM 689 C C . LYS A 1 90 ? 24.766 2.097 -16.331 1.00 74.31 90 LYS A C 1
ATOM 691 O O . LYS A 1 90 ? 25.888 2.586 -16.284 1.00 74.31 90 LYS A O 1
ATOM 696 N N . CYS A 1 91 ? 24.245 1.383 -15.332 1.00 65.12 91 CYS A N 1
ATOM 697 C CA . CYS A 1 91 ? 24.939 1.067 -14.082 1.00 65.12 91 CYS A CA 1
ATOM 698 C C . CYS A 1 91 ? 25.602 -0.313 -14.070 1.00 65.12 91 CYS A C 1
ATOM 700 O O . CYS A 1 91 ? 26.357 -0.594 -13.146 1.00 65.12 91 CYS A O 1
ATOM 702 N N . SER A 1 92 ? 25.343 -1.182 -15.050 1.00 60.38 92 SER A N 1
ATOM 703 C CA . SER A 1 92 ? 26.180 -2.358 -15.258 1.00 60.38 92 SER A CA 1
ATOM 704 C C . SER A 1 92 ? 27.472 -1.906 -15.940 1.00 60.38 92 SER A C 1
ATOM 706 O O . SER A 1 92 ? 27.423 -1.632 -17.143 1.00 60.38 92 SER A O 1
ATOM 708 N N . PRO A 1 93 ? 28.631 -1.838 -15.251 1.00 56.41 93 PRO A N 1
ATOM 709 C CA . PRO A 1 93 ? 29.877 -1.921 -15.989 1.00 56.41 93 PRO A CA 1
ATOM 710 C C . PRO A 1 93 ? 29.782 -3.231 -16.766 1.00 56.41 93 PRO A C 1
ATOM 712 O O . PRO A 1 93 ? 29.430 -4.271 -16.195 1.00 56.41 93 PRO A O 1
ATOM 715 N N . GLY A 1 94 ? 29.982 -3.175 -18.084 1.00 58.03 94 GLY A N 1
ATOM 716 C CA . GLY A 1 94 ? 30.079 -4.389 -18.880 1.00 58.03 94 GLY A CA 1
ATOM 717 C C . GLY A 1 94 ? 30.988 -5.363 -18.137 1.00 58.03 94 GLY A C 1
ATOM 718 O O . GLY A 1 94 ? 31.985 -4.941 -17.548 1.00 58.03 94 GLY A O 1
ATOM 719 N N . ARG A 1 95 ? 30.622 -6.649 -18.103 1.00 56.09 95 ARG A N 1
ATOM 720 C CA . ARG A 1 95 ? 31.507 -7.721 -17.629 1.00 56.09 95 ARG A CA 1
ATOM 721 C C . ARG A 1 95 ? 32.697 -7.830 -18.588 1.00 56.09 95 ARG A C 1
ATOM 723 O O . ARG A 1 95 ? 32.839 -8.806 -19.310 1.00 56.09 95 ARG A O 1
ATOM 730 N N . VAL A 1 96 ? 33.512 -6.792 -18.648 1.00 64.38 96 VAL A N 1
ATOM 731 C CA . VAL A 1 96 ? 34.786 -6.756 -19.330 1.00 64.38 96 VAL A CA 1
ATOM 732 C C . VAL A 1 96 ? 35.779 -6.905 -18.202 1.00 64.38 96 VAL A C 1
ATOM 734 O O . VAL A 1 96 ? 36.052 -5.969 -17.453 1.00 64.38 96 VAL A O 1
ATOM 737 N N . LEU A 1 97 ? 36.239 -8.140 -18.026 1.00 63.06 97 LEU A N 1
ATOM 738 C CA . LEU A 1 97 ? 37.438 -8.393 -17.247 1.00 63.06 97 LEU A CA 1
ATOM 739 C C . LEU A 1 97 ? 38.533 -7.486 -17.832 1.00 63.06 97 LEU A C 1
ATOM 741 O O . LEU A 1 97 ? 38.769 -7.552 -19.041 1.00 63.06 97 LEU A O 1
ATOM 745 N N . PRO A 1 98 ? 39.160 -6.602 -17.038 1.00 65.62 98 PRO A N 1
ATOM 746 C CA . PRO A 1 98 ? 40.254 -5.788 -17.540 1.00 65.62 98 PRO A CA 1
ATOM 747 C C . PRO A 1 98 ? 41.349 -6.704 -18.098 1.00 65.62 98 PRO A C 1
ATOM 749 O O . PRO A 1 98 ? 41.643 -7.750 -17.517 1.00 65.62 98 PRO A O 1
ATOM 752 N N . GLU A 1 99 ? 41.953 -6.288 -19.213 1.00 64.44 99 GLU A N 1
ATOM 753 C CA . GLU A 1 99 ? 42.856 -7.024 -20.127 1.00 64.44 99 GLU A CA 1
ATOM 754 C C . GLU A 1 99 ? 44.136 -7.618 -19.481 1.00 64.44 99 GLU A C 1
ATOM 756 O O . GLU A 1 99 ? 45.085 -8.031 -20.147 1.00 64.44 99 GLU A O 1
ATOM 761 N N . LYS A 1 100 ? 44.237 -7.617 -18.149 1.00 62.38 100 LYS A N 1
ATOM 762 C CA . LYS A 1 100 ? 45.436 -7.992 -17.394 1.00 62.38 100 LYS A CA 1
ATOM 763 C C . LYS A 1 100 ? 45.196 -9.001 -16.269 1.00 62.38 100 LYS A C 1
ATOM 765 O O . LYS A 1 100 ? 46.121 -9.241 -15.497 1.00 62.38 100 LYS A O 1
ATOM 770 N N . ILE A 1 101 ? 44.015 -9.606 -16.163 1.00 61.41 101 ILE A N 1
ATOM 771 C CA . ILE A 1 101 ? 43.774 -10.687 -15.196 1.00 61.41 101 ILE A CA 1
ATOM 772 C C . ILE A 1 101 ? 44.296 -12.003 -15.798 1.00 61.41 101 ILE A C 1
ATOM 774 O O . ILE A 1 101 ? 43.820 -12.426 -16.844 1.00 61.41 101 ILE A O 1
ATOM 778 N N . GLY A 1 102 ? 45.305 -12.618 -15.163 1.00 62.28 102 GLY A N 1
ATOM 779 C CA . GLY A 1 102 ? 45.915 -13.892 -15.595 1.00 62.28 102 GLY A CA 1
ATOM 780 C C . GLY A 1 102 ? 47.441 -13.888 -15.789 1.00 62.28 102 GLY A C 1
ATOM 781 O O . GLY A 1 102 ? 48.018 -14.925 -16.086 1.00 62.28 102 GLY A O 1
ATOM 782 N N . ARG A 1 103 ? 48.134 -12.755 -15.594 1.00 60.22 103 ARG A N 1
ATOM 783 C CA . ARG A 1 103 ? 49.598 -12.660 -15.824 1.00 60.22 103 ARG A CA 1
ATOM 784 C C . ARG A 1 103 ? 50.485 -13.307 -14.751 1.00 60.22 103 ARG A C 1
ATOM 786 O O . ARG A 1 103 ? 51.700 -13.304 -14.912 1.00 60.22 103 ARG A O 1
ATOM 793 N N . PHE A 1 104 ? 49.905 -13.817 -13.667 1.00 59.66 104 PHE A N 1
ATOM 794 C CA . PHE A 1 104 ? 50.650 -14.357 -12.521 1.00 59.66 104 PHE A CA 1
ATOM 795 C C . PHE A 1 104 ? 50.320 -15.819 -12.207 1.00 59.66 104 PHE A C 1
ATOM 797 O O . PHE A 1 104 ? 50.511 -16.262 -11.080 1.00 59.66 104 PHE A O 1
ATOM 804 N N . SER A 1 105 ? 49.854 -16.589 -13.190 1.00 54.03 105 SER A N 1
ATOM 805 C CA . SER A 1 105 ? 49.935 -18.047 -13.090 1.00 54.03 105 SER A CA 1
ATOM 806 C C . SER A 1 105 ? 51.333 -18.479 -13.535 1.00 54.03 105 SER A C 1
ATOM 808 O O . SER A 1 105 ? 51.621 -18.510 -14.731 1.00 54.03 105 SER A O 1
ATOM 810 N N . LYS A 1 106 ? 52.203 -18.750 -12.560 1.00 45.59 106 LYS A N 1
ATOM 811 C CA . LYS A 1 106 ? 53.464 -19.473 -12.725 1.00 45.59 106 LYS A CA 1
ATOM 812 C C . LYS A 1 106 ? 53.486 -20.629 -11.738 1.00 45.59 106 LYS A C 1
ATOM 814 O O . LYS A 1 106 ? 52.993 -20.412 -10.609 1.00 45.59 106 LYS A O 1
#

Radius of gyration: 21.34 Å; chains: 1; bounding box: 74×28×41 Å

Secondary structure (DSSP, 8-state):
-EES-HHHHHHHH-GGGSTT-HHHHHHHHHHHHHHHTT-----EE----TT-HHHHHHHHHHHHHHSTTPPPSS-PPP---HHHHHHHHHHS------TTTTTT--

Organism: Colletotrichum incanum (NCBI:txid1573173)